Protein AF-A0A5N7ZEC0-F1 (afdb_monomer)

Mean predicted aligned error: 3.78 Å

Sequence (118 aa):
MENEKALTDWLYNRFVEASRKGKHEQTDIYLELLNKCVNTMTQRKFGTLRRFARGRLKTIYTALKSGTVKKLLLTGDEGTKEFEKTISDYEKSLREMNFPEETIKELVIEKRINYGND

Structure (mmCIF, N/CA/C/O backbone):
data_AF-A0A5N7ZEC0-F1
#
_entry.id   AF-A0A5N7ZEC0-F1
#
loop_
_atom_site.group_PDB
_atom_site.id
_atom_site.type_symbol
_atom_site.label_atom_id
_atom_site.label_alt_id
_atom_site.label_comp_id
_atom_site.label_asym_id
_atom_site.label_entity_id
_atom_site.label_seq_id
_atom_site.pdbx_PDB_ins_code
_atom_site.Cartn_x
_atom_site.Cartn_y
_atom_site.Cartn_z
_atom_site.occupancy
_atom_site.B_iso_or_equiv
_atom_site.auth_seq_id
_atom_site.auth_comp_id
_atom_site.auth_asym_id
_atom_site.auth_atom_id
_atom_site.pdbx_PDB_model_num
ATOM 1 N N . MET A 1 1 ? 9.479 14.938 -12.493 1.00 61.94 1 MET A N 1
ATOM 2 C CA . MET A 1 1 ? 9.856 14.187 -11.278 1.00 61.94 1 MET A CA 1
ATOM 3 C C . MET A 1 1 ? 8.624 13.761 -10.485 1.00 61.94 1 MET A C 1
ATOM 5 O O . MET A 1 1 ? 8.456 12.568 -10.270 1.00 61.94 1 MET A O 1
ATOM 9 N N . GLU A 1 2 ? 7.734 14.691 -10.124 1.00 74.12 2 GLU A N 1
ATOM 10 C CA . GLU A 1 2 ? 6.458 14.389 -9.448 1.00 74.12 2 GLU A CA 1
ATOM 11 C C . GLU A 1 2 ? 5.553 13.466 -10.284 1.00 74.12 2 GLU A C 1
ATOM 13 O O . GLU A 1 2 ? 5.131 12.418 -9.803 1.00 74.12 2 GLU A O 1
ATOM 18 N N . ASN A 1 3 ? 5.418 13.750 -11.584 1.00 86.38 3 ASN A N 1
ATOM 19 C CA . ASN A 1 3 ? 4.630 12.922 -12.508 1.00 86.38 3 ASN A CA 1
ATOM 20 C C . ASN A 1 3 ? 5.148 11.478 -12.649 1.00 86.38 3 ASN A C 1
ATOM 22 O O . ASN A 1 3 ? 4.361 10.555 -12.825 1.00 86.38 3 ASN A O 1
ATOM 26 N N . GLU A 1 4 ? 6.466 11.256 -12.564 1.00 91.94 4 GLU A N 1
ATOM 27 C CA . GLU A 1 4 ? 7.046 9.908 -12.681 1.00 91.94 4 GLU A CA 1
ATOM 28 C C . GLU A 1 4 ? 6.760 9.072 -11.432 1.00 91.94 4 GLU A C 1
ATOM 30 O O . GLU A 1 4 ? 6.426 7.894 -11.546 1.00 91.94 4 GLU A O 1
ATOM 35 N N . LYS A 1 5 ? 6.856 9.689 -10.245 1.00 93.75 5 LYS A N 1
ATOM 36 C CA . LYS A 1 5 ? 6.473 9.048 -8.985 1.00 93.75 5 LYS A CA 1
ATOM 37 C C . LYS A 1 5 ? 4.976 8.742 -8.979 1.00 93.75 5 LYS A C 1
ATOM 39 O O . LYS A 1 5 ? 4.603 7.606 -8.706 1.00 93.75 5 LYS A O 1
ATOM 44 N N . ALA A 1 6 ? 4.144 9.722 -9.334 1.00 94.56 6 ALA A N 1
ATOM 45 C CA . ALA A 1 6 ? 2.693 9.570 -9.397 1.00 94.56 6 ALA A CA 1
ATOM 46 C C . ALA A 1 6 ? 2.272 8.441 -10.349 1.00 94.56 6 ALA A C 1
ATOM 48 O O . ALA A 1 6 ? 1.439 7.618 -9.984 1.00 94.56 6 ALA A O 1
ATOM 49 N N . LEU A 1 7 ? 2.907 8.328 -11.523 1.00 95.69 7 LEU A N 1
ATOM 50 C CA . LEU A 1 7 ? 2.664 7.218 -12.448 1.00 95.69 7 LEU A CA 1
ATOM 51 C C . LEU A 1 7 ? 2.992 5.858 -11.816 1.00 95.69 7 LEU A C 1
ATOM 53 O O . LEU A 1 7 ? 2.203 4.921 -11.918 1.00 95.69 7 LEU A O 1
ATOM 57 N N . THR A 1 8 ? 4.149 5.727 -11.160 1.00 97.00 8 THR A N 1
ATOM 58 C CA . THR A 1 8 ? 4.535 4.452 -10.531 1.00 97.00 8 THR A CA 1
ATOM 59 C C . THR A 1 8 ? 3.678 4.106 -9.322 1.00 97.00 8 THR A C 1
ATOM 61 O O . THR A 1 8 ? 3.398 2.929 -9.106 1.00 97.00 8 THR A O 1
ATOM 64 N N . ASP A 1 9 ? 3.243 5.113 -8.562 1.00 97.50 9 ASP A N 1
ATOM 65 C CA . ASP A 1 9 ? 2.320 4.953 -7.438 1.00 97.50 9 ASP A CA 1
ATOM 66 C C . ASP A 1 9 ? 0.955 4.497 -7.954 1.00 97.50 9 ASP A C 1
ATOM 68 O O . ASP A 1 9 ? 0.407 3.529 -7.437 1.00 97.50 9 ASP A O 1
ATOM 72 N N . TRP A 1 10 ? 0.463 5.094 -9.044 1.00 97.62 10 TRP A N 1
ATOM 73 C CA . TRP A 1 10 ? -0.777 4.678 -9.693 1.00 97.62 10 TRP A CA 1
ATOM 74 C C . TRP A 1 10 ? -0.706 3.231 -10.198 1.00 97.62 10 TRP A C 1
ATOM 76 O O . TRP A 1 10 ? -1.571 2.430 -9.857 1.00 97.62 10 TRP A O 1
ATOM 86 N N . LEU A 1 11 ? 0.342 2.850 -10.942 1.00 98.00 11 LEU A N 1
ATOM 87 C CA . LEU A 1 11 ? 0.511 1.468 -11.423 1.00 98.00 11 LEU A CA 1
ATOM 88 C C . LEU A 1 11 ? 0.546 0.459 -10.266 1.00 98.00 11 LEU A C 1
ATOM 90 O O . LEU A 1 11 ? -0.101 -0.586 -10.323 1.00 98.00 11 LEU A O 1
ATOM 94 N N . TYR A 1 12 ? 1.276 0.788 -9.201 1.00 98.50 12 TYR A N 1
ATOM 95 C CA . TYR A 1 12 ? 1.343 -0.030 -7.997 1.00 98.50 12 TYR A CA 1
ATOM 96 C C . TYR A 1 12 ? -0.022 -0.137 -7.299 1.00 98.50 12 TYR A C 1
ATOM 98 O O . TYR A 1 12 ? -0.451 -1.236 -6.957 1.00 98.50 12 TYR A O 1
ATOM 106 N N . ASN A 1 13 ? -0.743 0.970 -7.129 1.00 98.31 13 ASN A N 1
ATOM 107 C CA . ASN A 1 13 ? -2.046 0.970 -6.469 1.00 98.31 13 ASN A CA 1
ATOM 108 C C . ASN A 1 13 ? -3.072 0.142 -7.250 1.00 98.31 13 ASN A C 1
ATOM 110 O O . ASN A 1 13 ? -3.823 -0.631 -6.657 1.00 98.31 13 ASN A O 1
ATOM 114 N N . ARG A 1 14 ? -3.063 0.221 -8.587 1.00 98.31 14 ARG A N 1
ATOM 115 C CA . ARG A 1 14 ? -3.944 -0.603 -9.424 1.00 98.31 14 ARG A CA 1
ATOM 116 C C . ARG A 1 14 ? -3.604 -2.091 -9.336 1.00 98.31 14 ARG A C 1
ATOM 118 O O . ARG A 1 14 ? -4.522 -2.906 -9.260 1.00 98.31 14 ARG A O 1
ATOM 125 N N . PHE A 1 15 ? -2.320 -2.448 -9.243 1.00 98.31 15 PHE A N 1
ATOM 126 C CA . PHE A 1 15 ? -1.897 -3.816 -8.921 1.00 98.31 15 PHE A CA 1
ATOM 127 C C . PHE A 1 15 ? -2.457 -4.284 -7.566 1.00 98.31 15 PHE A C 1
ATOM 129 O O . PHE A 1 15 ? -3.003 -5.386 -7.471 1.00 98.31 15 PHE A O 1
ATOM 136 N N . VAL A 1 16 ? -2.350 -3.456 -6.520 1.00 97.88 16 VAL A N 1
ATOM 137 C CA . VAL A 1 16 ? -2.845 -3.783 -5.171 1.00 97.88 16 VAL A CA 1
ATOM 138 C C . VAL A 1 16 ? -4.359 -3.987 -5.184 1.00 97.88 16 VAL A C 1
ATOM 140 O O . VAL A 1 16 ? -4.849 -5.009 -4.701 1.00 97.88 16 VAL A O 1
ATOM 143 N N . GLU A 1 17 ? -5.111 -3.066 -5.785 1.00 97.50 17 GLU A N 1
ATOM 144 C CA . GLU A 1 17 ? -6.565 -3.181 -5.892 1.00 97.50 17 GLU A CA 1
ATOM 145 C C . GLU A 1 17 ? -7.005 -4.420 -6.681 1.00 97.50 17 GLU A C 1
ATOM 147 O O . GLU A 1 17 ? -7.918 -5.128 -6.247 1.00 97.50 17 GLU A O 1
ATOM 152 N N . ALA A 1 18 ? -6.377 -4.690 -7.831 1.00 97.50 18 ALA A N 1
ATOM 153 C CA . ALA A 1 18 ? -6.669 -5.870 -8.642 1.00 97.50 18 ALA A CA 1
ATOM 154 C C . ALA A 1 18 ? -6.415 -7.158 -7.847 1.00 97.50 18 ALA A C 1
ATOM 156 O O . ALA A 1 18 ? -7.266 -8.049 -7.817 1.00 97.50 18 ALA A O 1
ATOM 157 N N . SER A 1 19 ? -5.301 -7.205 -7.112 1.00 96.44 19 SER A N 1
ATOM 158 C CA . SER A 1 19 ? -4.924 -8.347 -6.277 1.00 96.44 19 SER A CA 1
ATOM 159 C C . SER A 1 19 ? -5.899 -8.577 -5.120 1.00 96.44 19 SER A C 1
ATOM 161 O O . SER A 1 19 ? -6.306 -9.713 -4.869 1.00 96.44 19 SER A O 1
ATOM 163 N N . ARG A 1 20 ? -6.335 -7.508 -4.437 1.00 95.31 20 ARG A N 1
ATOM 164 C CA . ARG A 1 20 ? -7.365 -7.583 -3.385 1.00 95.31 20 ARG A CA 1
ATOM 165 C C . ARG A 1 20 ? -8.705 -8.093 -3.936 1.00 95.31 20 ARG A C 1
ATOM 167 O O . ARG A 1 20 ? -9.385 -8.855 -3.256 1.00 95.31 20 ARG A O 1
ATOM 174 N N . LYS A 1 21 ? -9.050 -7.730 -5.178 1.00 96.00 21 LYS A N 1
ATOM 175 C CA . LYS A 1 21 ? -10.287 -8.133 -5.880 1.00 96.00 21 LYS A CA 1
ATOM 176 C C . LYS A 1 21 ? -10.195 -9.489 -6.601 1.00 96.00 21 LYS A C 1
ATOM 178 O O . LYS A 1 21 ? -11.171 -9.887 -7.226 1.00 96.00 21 LYS A O 1
ATOM 183 N N . GLY A 1 22 ? -9.051 -10.179 -6.560 1.00 93.88 22 GLY A N 1
ATOM 184 C CA . GLY A 1 22 ? -8.855 -11.458 -7.261 1.00 93.88 22 GLY A CA 1
ATOM 185 C C . GLY A 1 22 ? -8.837 -11.350 -8.793 1.00 93.88 22 GLY A C 1
ATOM 186 O O . GLY A 1 22 ? -9.129 -12.322 -9.481 1.00 93.88 22 GLY A O 1
ATOM 187 N N . LYS A 1 23 ? -8.518 -10.175 -9.350 1.00 94.56 23 LYS A N 1
ATOM 188 C CA . LYS A 1 23 ? -8.493 -9.932 -10.801 1.00 94.56 23 LYS A CA 1
ATOM 189 C C . LYS A 1 23 ? -7.112 -10.230 -11.388 1.00 94.56 23 LYS A C 1
ATOM 191 O O . LYS A 1 23 ? -6.364 -9.307 -11.703 1.00 94.56 23 LYS A O 1
ATOM 196 N N . HIS A 1 24 ? -6.791 -11.515 -11.529 1.00 92.56 24 HIS A N 1
ATOM 197 C CA . HIS A 1 24 ? -5.459 -11.999 -11.918 1.00 92.56 24 HIS A CA 1
ATOM 198 C C . HIS A 1 24 ? -4.910 -11.366 -13.208 1.00 92.56 24 HIS A C 1
ATOM 200 O O . HIS A 1 24 ? -3.804 -10.837 -13.192 1.00 92.56 24 HIS A O 1
ATOM 206 N N . GLU A 1 25 ? -5.706 -11.299 -14.279 1.00 94.94 25 GLU A N 1
ATOM 207 C CA . GLU A 1 25 ? -5.276 -10.685 -15.548 1.00 94.94 25 GLU A CA 1
ATOM 208 C C . GLU A 1 25 ? -4.862 -9.213 -15.383 1.00 94.94 25 GLU A C 1
ATOM 210 O O . GLU A 1 25 ? -3.870 -8.760 -15.946 1.00 94.94 25 GLU A O 1
ATOM 215 N N . GLN A 1 26 ? -5.598 -8.450 -14.567 1.00 95.50 26 GLN A N 1
ATOM 216 C CA . GLN A 1 26 ? -5.280 -7.043 -14.311 1.00 95.50 26 GLN A CA 1
ATOM 217 C C . GLN A 1 26 ? -4.010 -6.907 -13.471 1.00 95.50 26 GLN A C 1
ATOM 219 O O . GLN A 1 26 ? -3.184 -6.034 -13.737 1.00 95.50 26 GLN A O 1
ATOM 224 N N . THR A 1 27 ? -3.837 -7.781 -12.478 1.00 94.94 27 THR A N 1
ATOM 225 C CA . THR A 1 27 ? -2.615 -7.862 -11.674 1.00 94.94 27 THR A CA 1
ATOM 226 C C . THR A 1 27 ? -1.386 -8.059 -12.567 1.00 94.94 27 THR A C 1
ATOM 228 O O . THR A 1 27 ? -0.417 -7.309 -12.427 1.00 94.94 27 THR A O 1
ATOM 231 N N . ASP A 1 28 ? -1.449 -8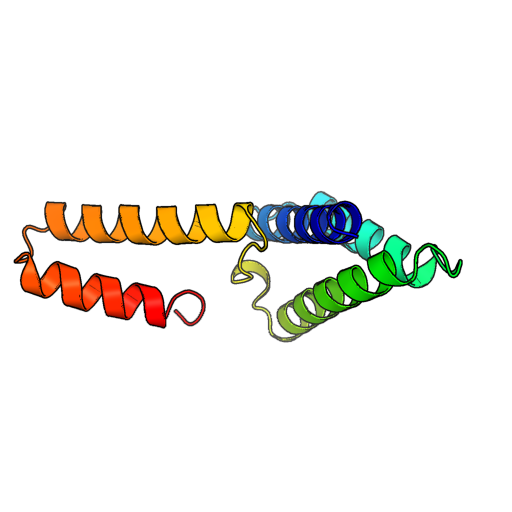.990 -13.521 1.00 95.88 28 ASP A N 1
ATOM 232 C CA . ASP A 1 28 ? -0.343 -9.276 -14.439 1.00 95.88 28 ASP A CA 1
ATOM 233 C C . ASP A 1 28 ? -0.025 -8.082 -15.345 1.00 95.88 28 ASP A C 1
ATOM 235 O O . ASP A 1 28 ? 1.141 -7.709 -15.476 1.00 95.88 28 ASP A O 1
ATOM 239 N N . ILE A 1 29 ? -1.046 -7.401 -15.880 1.00 98.06 29 ILE A N 1
ATOM 240 C CA . ILE A 1 29 ? -0.870 -6.195 -16.706 1.00 98.06 29 ILE A CA 1
ATOM 241 C C . ILE A 1 29 ? -0.115 -5.103 -15.938 1.00 98.06 29 ILE A C 1
ATOM 243 O O . ILE A 1 29 ? 0.868 -4.547 -16.436 1.00 98.06 29 ILE A O 1
ATOM 247 N N . TYR A 1 30 ? -0.544 -4.771 -14.717 1.00 98.12 30 TYR A N 1
ATOM 248 C CA . TYR A 1 30 ? 0.099 -3.702 -13.945 1.00 98.12 30 TYR A CA 1
ATOM 249 C C . TYR A 1 30 ? 1.519 -4.076 -13.508 1.00 98.12 30 TYR A C 1
ATOM 251 O O . TYR A 1 30 ? 2.416 -3.223 -13.518 1.00 98.12 30 TYR A O 1
ATOM 259 N N . LEU A 1 31 ? 1.750 -5.350 -13.178 1.00 97.75 31 LEU A N 1
ATOM 260 C CA . LEU A 1 31 ? 3.081 -5.866 -12.878 1.00 97.75 31 LEU A CA 1
ATOM 261 C C . LEU A 1 31 ? 4.000 -5.800 -14.108 1.00 97.75 31 LEU A C 1
ATOM 263 O O . LEU A 1 31 ? 5.156 -5.381 -13.997 1.00 97.75 31 LEU A O 1
ATOM 267 N N . GLU A 1 32 ? 3.503 -6.168 -15.287 1.00 97.75 32 GLU A N 1
ATOM 268 C CA . GLU A 1 32 ? 4.249 -6.094 -16.542 1.00 97.75 32 GLU A CA 1
ATOM 269 C C . GLU A 1 32 ? 4.620 -4.645 -16.883 1.00 97.75 32 GLU A C 1
ATOM 271 O O . GLU A 1 32 ? 5.771 -4.362 -17.225 1.00 97.75 32 GLU A O 1
ATOM 276 N N . LEU A 1 33 ? 3.685 -3.702 -16.734 1.00 97.81 33 LEU A N 1
ATOM 277 C CA . LEU A 1 33 ? 3.936 -2.280 -16.975 1.00 97.81 33 LEU A CA 1
ATOM 278 C C . LEU A 1 33 ? 5.036 -1.728 -16.056 1.00 97.81 33 LEU A C 1
ATOM 280 O O . LEU A 1 33 ? 5.949 -1.050 -16.534 1.00 97.81 33 LEU A O 1
ATOM 284 N N . LEU A 1 34 ? 5.017 -2.071 -14.762 1.00 97.50 34 LEU A N 1
ATOM 285 C CA . LEU A 1 34 ? 6.093 -1.708 -13.834 1.00 97.50 34 LEU A CA 1
ATOM 286 C C . LEU A 1 34 ? 7.440 -2.319 -14.248 1.00 97.50 34 LEU A C 1
ATOM 288 O O . LEU A 1 34 ? 8.465 -1.633 -14.216 1.00 97.50 34 LEU A O 1
ATOM 292 N N . ASN A 1 35 ? 7.455 -3.580 -14.687 1.00 97.50 35 ASN A N 1
ATOM 293 C CA . ASN A 1 35 ? 8.665 -4.222 -15.203 1.00 97.50 35 ASN A CA 1
ATOM 294 C C . ASN A 1 35 ? 9.185 -3.534 -16.478 1.00 97.50 35 ASN A C 1
ATOM 296 O O . ASN A 1 35 ? 10.390 -3.299 -16.588 1.00 97.50 35 ASN A O 1
ATOM 300 N N . LYS A 1 36 ? 8.310 -3.129 -17.409 1.00 96.88 36 LYS A N 1
ATOM 301 C CA . LYS A 1 36 ? 8.687 -2.357 -18.610 1.00 96.88 36 LYS A CA 1
ATOM 302 C C . LYS A 1 36 ? 9.293 -1.003 -18.252 1.00 96.88 36 LYS A C 1
ATOM 304 O O . LYS A 1 36 ? 10.307 -0.619 -18.842 1.00 96.88 36 LYS A O 1
ATOM 309 N N . CYS A 1 37 ? 8.750 -0.309 -17.249 1.00 95.81 37 CYS A N 1
ATOM 310 C CA . CYS A 1 37 ? 9.359 0.921 -16.741 1.00 95.81 37 CYS A CA 1
ATOM 311 C C . CYS A 1 37 ? 10.808 0.685 -16.301 1.00 95.81 37 CYS A C 1
ATOM 313 O O . CYS A 1 37 ? 11.660 1.515 -16.594 1.00 95.81 37 CYS A O 1
ATOM 315 N N . VAL A 1 38 ? 11.113 -0.438 -15.643 1.00 96.31 38 VAL A N 1
ATOM 316 C CA . VAL A 1 38 ? 12.468 -0.743 -15.154 1.00 96.31 38 VAL A CA 1
ATOM 317 C C . VAL A 1 38 ? 13.413 -1.227 -16.254 1.00 96.31 38 VAL A C 1
ATOM 319 O O . VAL A 1 38 ? 14.561 -0.771 -16.312 1.00 96.31 38 VAL A O 1
ATOM 322 N N . ASN A 1 39 ? 12.944 -2.144 -17.097 1.00 94.06 39 ASN A N 1
ATOM 323 C CA . ASN A 1 39 ? 13.790 -2.935 -17.992 1.00 94.06 39 ASN A CA 1
ATOM 324 C C . ASN A 1 39 ? 13.875 -2.352 -19.404 1.00 94.06 39 ASN A C 1
ATOM 326 O O . ASN A 1 39 ? 14.914 -2.461 -20.049 1.00 94.06 39 ASN A O 1
ATOM 330 N N . THR A 1 40 ? 12.815 -1.700 -19.881 1.00 93.50 40 THR A N 1
ATOM 331 C CA . THR A 1 40 ? 12.730 -1.213 -21.266 1.00 93.50 40 THR A CA 1
ATOM 332 C C . THR A 1 40 ? 13.097 0.267 -21.375 1.00 93.50 40 THR A C 1
ATOM 334 O O . THR A 1 40 ? 13.719 0.685 -22.349 1.00 93.50 40 THR A O 1
ATOM 337 N N . MET A 1 41 ? 12.785 1.084 -20.362 1.00 92.06 41 MET A N 1
ATOM 338 C CA . MET A 1 41 ? 13.069 2.528 -20.377 1.00 92.06 41 MET A CA 1
ATOM 339 C C . MET A 1 41 ? 14.510 2.847 -19.936 1.00 92.06 41 MET A C 1
ATOM 341 O O . MET A 1 41 ? 14.753 3.514 -18.932 1.00 92.06 41 MET A O 1
ATOM 345 N N . THR A 1 42 ? 15.499 2.353 -20.684 1.00 91.44 42 THR A N 1
ATOM 346 C CA . THR A 1 42 ? 16.924 2.394 -20.297 1.00 91.44 42 THR A CA 1
ATOM 347 C C . THR A 1 42 ? 17.597 3.760 -20.462 1.00 91.44 42 THR A C 1
ATOM 349 O O . TH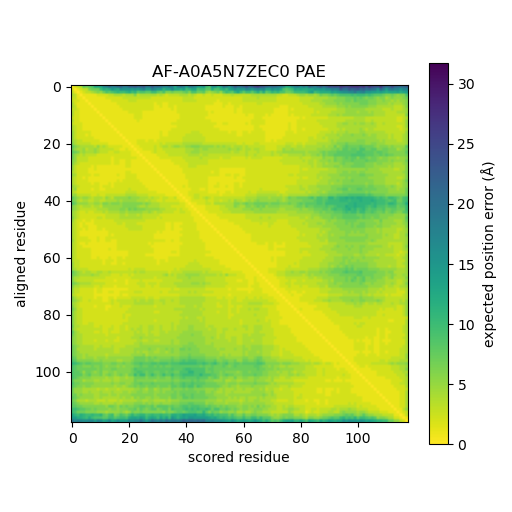R A 1 42 ? 18.638 4.003 -19.843 1.00 91.44 42 THR A O 1
ATOM 352 N N . GLN A 1 43 ? 17.003 4.670 -21.244 1.00 93.81 43 GLN A N 1
ATOM 353 C CA . GLN A 1 43 ? 17.549 6.007 -21.500 1.00 93.81 43 GLN A CA 1
ATOM 354 C C . GLN A 1 43 ? 17.737 6.805 -20.198 1.00 93.81 43 GLN A C 1
ATOM 356 O O . GLN A 1 43 ? 16.908 6.748 -19.287 1.00 93.81 43 GLN A O 1
ATOM 361 N N . ARG A 1 44 ? 18.806 7.617 -20.125 1.00 92.00 44 ARG A N 1
ATOM 362 C CA . ARG A 1 44 ? 19.162 8.411 -18.929 1.00 92.00 44 ARG A CA 1
ATOM 363 C C . ARG A 1 44 ? 18.006 9.282 -18.423 1.00 92.00 44 ARG A C 1
ATOM 365 O O . ARG A 1 44 ? 17.817 9.379 -17.213 1.00 92.00 44 ARG A O 1
ATOM 372 N N . LYS A 1 45 ? 17.206 9.845 -19.335 1.00 92.62 45 LYS A N 1
ATOM 373 C CA . LYS A 1 45 ? 16.049 10.696 -19.010 1.00 92.62 45 LYS A CA 1
ATOM 374 C C . LYS A 1 45 ? 14.969 9.996 -18.170 1.00 92.62 45 LYS A C 1
ATOM 376 O O . LYS A 1 45 ? 14.263 10.674 -17.444 1.00 92.62 45 LYS A O 1
ATOM 381 N N . PHE A 1 46 ? 14.887 8.662 -18.211 1.00 94.31 46 PHE A N 1
ATOM 382 C CA . PHE A 1 46 ? 13.942 7.857 -17.423 1.00 94.31 46 PHE A CA 1
ATOM 383 C C . PHE A 1 46 ? 14.553 7.298 -16.129 1.00 94.31 46 PHE A C 1
ATOM 385 O O . PHE A 1 46 ? 14.006 6.385 -15.510 1.00 94.31 46 PHE A O 1
ATOM 392 N N . GLY A 1 47 ? 15.724 7.792 -15.710 1.00 94.56 47 GLY A N 1
ATOM 393 C CA . GLY A 1 47 ? 16.399 7.319 -14.498 1.00 94.56 47 GLY A CA 1
ATOM 394 C C . GLY A 1 47 ? 15.516 7.398 -13.248 1.00 94.56 47 GLY A C 1
ATOM 395 O O . GLY A 1 47 ? 15.489 6.456 -12.455 1.00 94.56 47 GLY A O 1
ATOM 396 N N . THR A 1 48 ? 14.750 8.481 -13.106 1.00 94.94 48 THR A N 1
ATOM 397 C CA . THR A 1 48 ? 13.866 8.699 -11.957 1.00 94.94 48 THR A CA 1
ATOM 398 C C . THR A 1 48 ? 12.665 7.758 -11.965 1.00 94.94 48 THR A C 1
ATOM 400 O O . THR A 1 48 ? 12.434 7.074 -10.966 1.00 94.94 48 THR A O 1
ATOM 403 N N . LEU A 1 49 ? 11.960 7.640 -13.096 1.00 95.88 49 LEU A N 1
ATOM 404 C CA . LEU A 1 49 ? 10.892 6.655 -13.279 1.00 95.88 49 LEU A CA 1
ATOM 405 C C . LEU A 1 49 ? 11.355 5.230 -12.935 1.00 95.88 49 LEU A C 1
ATOM 407 O O . LEU A 1 49 ? 10.706 4.540 -12.149 1.00 95.88 49 LEU A O 1
ATOM 411 N N . ARG A 1 50 ? 12.519 4.806 -13.451 1.00 96.62 50 ARG A N 1
ATOM 412 C CA . ARG A 1 50 ? 13.108 3.490 -13.145 1.00 96.62 50 ARG A CA 1
ATOM 413 C C . ARG A 1 50 ? 13.347 3.290 -11.657 1.00 96.62 50 ARG A C 1
ATOM 415 O O . ARG A 1 50 ? 13.085 2.207 -11.138 1.00 96.62 50 ARG A O 1
ATOM 422 N N . ARG A 1 51 ? 13.866 4.310 -10.968 1.00 96.25 51 ARG A N 1
ATOM 423 C CA . ARG A 1 51 ? 14.132 4.245 -9.526 1.00 96.25 51 ARG A CA 1
ATOM 424 C C . ARG A 1 51 ? 12.842 4.007 -8.743 1.00 96.25 51 ARG A C 1
ATOM 426 O O . ARG A 1 51 ? 12.815 3.116 -7.899 1.00 96.25 51 ARG A O 1
ATOM 433 N N . PHE A 1 52 ? 11.784 4.762 -9.037 1.00 97.00 52 PHE A N 1
ATOM 434 C CA . PHE A 1 52 ? 10.504 4.597 -8.349 1.00 97.00 52 PHE A CA 1
ATOM 435 C C . PHE A 1 5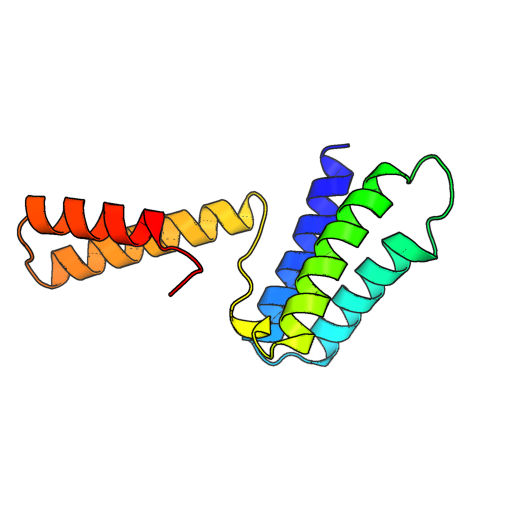2 ? 9.836 3.256 -8.685 1.00 97.00 52 PHE A C 1
ATOM 437 O O . PHE A 1 52 ? 9.445 2.533 -7.769 1.00 97.00 52 PHE A O 1
ATOM 444 N N . ALA A 1 53 ? 9.816 2.854 -9.961 1.00 97.44 53 ALA A N 1
ATOM 445 C CA . ALA A 1 53 ? 9.267 1.564 -10.383 1.00 97.44 53 ALA A CA 1
ATOM 446 C C . ALA A 1 53 ? 9.993 0.376 -9.724 1.00 97.44 53 ALA A C 1
ATOM 448 O O . ALA A 1 53 ? 9.341 -0.550 -9.247 1.00 97.44 53 ALA A O 1
ATOM 449 N N . ARG A 1 54 ? 11.330 0.422 -9.600 1.00 97.62 54 ARG A N 1
ATOM 450 C CA . ARG A 1 54 ? 12.107 -0.593 -8.858 1.00 97.62 54 ARG A CA 1
ATOM 451 C C . ARG A 1 54 ? 11.699 -0.682 -7.394 1.00 97.62 54 ARG A C 1
ATOM 453 O O . ARG A 1 54 ? 11.589 -1.786 -6.869 1.00 97.62 54 ARG A O 1
ATOM 460 N N . GLY A 1 55 ? 11.473 0.460 -6.744 1.00 97.44 55 GLY A N 1
ATOM 461 C CA . GLY A 1 55 ? 10.978 0.500 -5.369 1.00 97.44 55 GLY A CA 1
ATOM 462 C C . GLY A 1 55 ? 9.635 -0.218 -5.233 1.00 97.44 55 GLY A C 1
ATOM 463 O O . GLY A 1 55 ? 9.496 -1.102 -4.391 1.00 97.44 55 GLY A O 1
ATOM 464 N N . ARG A 1 56 ? 8.682 0.088 -6.123 1.00 97.75 56 ARG A N 1
ATOM 465 C CA . ARG A 1 56 ? 7.355 -0.550 -6.141 1.00 97.75 56 ARG A CA 1
ATOM 466 C C . ARG A 1 56 ? 7.425 -2.051 -6.428 1.00 97.75 56 ARG A C 1
ATOM 468 O O . ARG A 1 56 ? 6.817 -2.830 -5.698 1.00 97.75 56 ARG A O 1
ATOM 475 N N . LEU A 1 57 ? 8.227 -2.472 -7.407 1.00 98.06 57 LEU A N 1
ATOM 476 C CA . LEU A 1 57 ? 8.450 -3.892 -7.700 1.00 98.06 57 LEU A CA 1
ATOM 477 C C . LEU A 1 57 ? 9.067 -4.641 -6.517 1.00 98.06 57 LEU A C 1
ATOM 479 O O . LEU A 1 57 ? 8.638 -5.748 -6.214 1.00 98.06 57 LEU A O 1
ATOM 483 N N . LYS A 1 58 ? 10.040 -4.048 -5.814 1.00 98.12 58 LYS A N 1
ATOM 484 C CA . LYS A 1 58 ? 10.641 -4.671 -4.627 1.00 98.12 58 LYS A CA 1
ATOM 485 C C . LYS A 1 58 ? 9.588 -4.950 -3.550 1.00 98.12 58 LYS A C 1
ATOM 487 O O . LYS A 1 58 ? 9.584 -6.043 -2.983 1.00 98.12 58 LYS A O 1
ATOM 492 N N . THR A 1 59 ? 8.691 -3.997 -3.295 1.00 97.69 59 THR A N 1
ATOM 493 C CA . THR A 1 59 ? 7.577 -4.173 -2.353 1.00 97.69 59 THR A CA 1
ATOM 494 C C . THR A 1 59 ? 6.638 -5.290 -2.809 1.00 97.69 59 THR A C 1
ATOM 496 O O . THR A 1 59 ? 6.339 -6.188 -2.024 1.00 97.69 59 THR A O 1
ATOM 499 N N . ILE A 1 60 ? 6.240 -5.289 -4.087 1.00 97.94 60 ILE A N 1
ATOM 500 C CA . ILE A 1 60 ? 5.369 -6.322 -4.665 1.00 97.94 60 ILE A CA 1
ATOM 501 C C . ILE A 1 60 ? 6.000 -7.714 -4.545 1.00 97.94 60 ILE A C 1
ATOM 503 O O . ILE A 1 60 ? 5.364 -8.630 -4.030 1.00 97.94 60 ILE A O 1
ATOM 507 N N . TY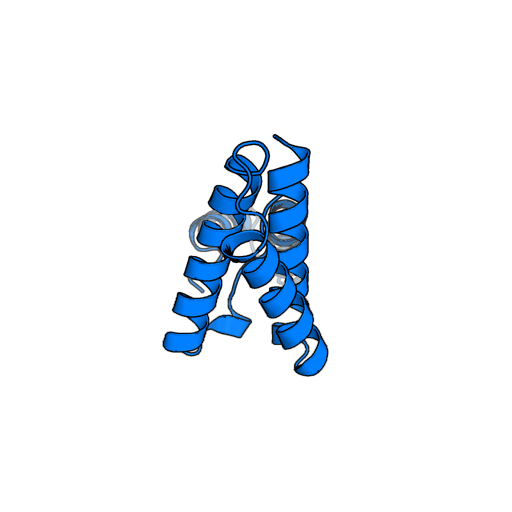R A 1 61 ? 7.252 -7.885 -4.971 1.00 98.06 61 TYR A N 1
ATOM 508 C CA . TYR A 1 61 ? 7.923 -9.187 -4.940 1.00 98.06 61 TYR A CA 1
ATOM 509 C C . TYR A 1 61 ? 8.160 -9.694 -3.520 1.00 98.06 61 TYR A C 1
ATOM 511 O O . TYR A 1 61 ? 8.040 -10.893 -3.279 1.00 98.06 61 TYR A O 1
ATOM 519 N N . THR A 1 62 ? 8.442 -8.795 -2.573 1.00 97.62 62 THR A N 1
ATOM 520 C CA . THR A 1 62 ? 8.497 -9.159 -1.151 1.00 97.62 62 THR A CA 1
ATOM 521 C C . THR A 1 62 ? 7.161 -9.743 -0.702 1.00 97.62 62 THR A C 1
ATOM 523 O O . THR A 1 62 ? 7.139 -10.849 -0.173 1.00 97.62 62 THR A O 1
ATOM 526 N N . ALA A 1 63 ? 6.055 -9.052 -0.991 1.00 96.06 63 ALA A N 1
ATOM 527 C CA . ALA A 1 63 ? 4.720 -9.486 -0.594 1.00 96.06 63 ALA A CA 1
ATOM 528 C C . ALA A 1 63 ? 4.250 -10.761 -1.311 1.00 96.06 63 ALA A C 1
ATOM 530 O O . ALA A 1 63 ? 3.569 -11.587 -0.707 1.00 96.06 63 ALA A O 1
ATOM 531 N N . LEU A 1 64 ? 4.623 -10.952 -2.581 1.00 95.62 64 LEU A N 1
ATOM 532 C CA . LEU A 1 64 ? 4.384 -12.199 -3.314 1.00 95.62 64 LEU A CA 1
ATOM 533 C C . LEU A 1 64 ? 5.101 -13.367 -2.638 1.00 95.62 64 LEU A C 1
ATOM 535 O O . LEU A 1 64 ? 4.480 -14.392 -2.369 1.00 95.62 64 LEU A O 1
ATOM 539 N N . LYS A 1 65 ? 6.384 -13.192 -2.300 1.00 96.56 65 LYS A N 1
ATOM 540 C CA . LYS A 1 65 ? 7.190 -14.226 -1.643 1.00 96.56 65 LYS A CA 1
ATOM 541 C C . LYS A 1 65 ? 6.660 -14.586 -0.251 1.00 96.56 65 LYS A C 1
ATOM 543 O O . LYS A 1 65 ? 6.737 -15.747 0.133 1.00 96.56 65 LYS A O 1
ATOM 548 N N . SER A 1 66 ? 6.135 -13.617 0.496 1.00 95.06 66 SER A N 1
ATOM 549 C CA . SER A 1 66 ? 5.552 -13.841 1.826 1.00 95.06 66 SER A CA 1
ATOM 550 C C . SER A 1 66 ? 4.062 -14.196 1.810 1.00 95.06 66 SER A C 1
ATOM 552 O O . SER A 1 66 ? 3.488 -14.399 2.874 1.00 95.06 66 SER A O 1
ATOM 554 N N . GLY A 1 67 ? 3.407 -14.242 0.645 1.00 93.06 67 GLY A N 1
ATOM 555 C CA . GLY A 1 67 ? 1.965 -14.497 0.548 1.00 93.06 67 GLY A CA 1
ATOM 556 C C . GLY A 1 67 ? 1.079 -13.372 1.107 1.00 93.06 67 GLY A C 1
ATOM 557 O O . GLY A 1 67 ? -0.099 -13.588 1.376 1.00 93.06 67 GLY A O 1
ATOM 558 N N . THR A 1 68 ? 1.610 -12.158 1.274 1.00 94.75 68 THR A N 1
ATOM 559 C CA . THR A 1 68 ? 0.920 -11.012 1.900 1.00 94.75 68 THR A CA 1
ATOM 560 C C . THR A 1 68 ? 0.447 -9.958 0.896 1.00 94.75 68 THR A C 1
ATOM 562 O O . THR A 1 68 ? 0.114 -8.842 1.280 1.00 94.75 68 THR A O 1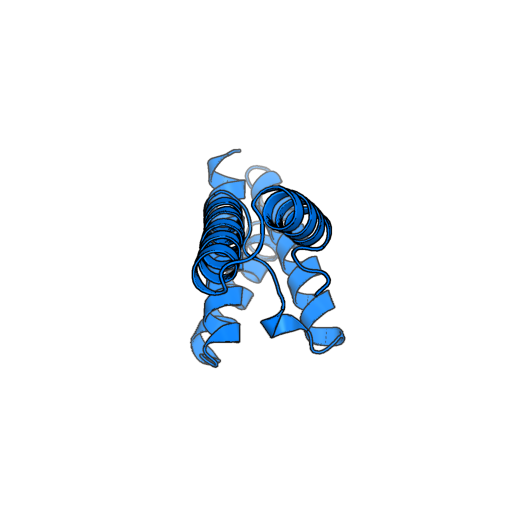
ATOM 565 N N . VAL A 1 69 ? 0.355 -10.290 -0.397 1.00 93.94 69 VAL A N 1
ATOM 566 C CA . VAL A 1 69 ? -0.034 -9.344 -1.467 1.00 93.94 69 VAL A CA 1
ATOM 567 C C . VAL A 1 69 ? -1.350 -8.623 -1.176 1.00 93.94 69 VAL A C 1
ATOM 569 O O . VAL A 1 69 ? -1.453 -7.417 -1.383 1.00 93.94 69 VAL A O 1
ATOM 572 N N . LYS A 1 70 ? -2.356 -9.332 -0.650 1.00 92.38 70 LYS A N 1
ATOM 573 C CA . LYS A 1 70 ? -3.659 -8.732 -0.313 1.00 92.38 70 LYS A CA 1
ATOM 574 C C . LYS A 1 70 ? -3.577 -7.705 0.828 1.00 92.38 70 LYS A C 1
ATOM 576 O O . LYS A 1 70 ? -4.466 -6.865 0.927 1.00 92.38 70 LYS A O 1
ATOM 581 N N . LYS A 1 71 ? -2.517 -7.751 1.645 1.00 92.56 71 LYS A N 1
ATOM 582 C CA . LYS A 1 71 ? -2.246 -6.810 2.744 1.00 92.56 71 LYS A CA 1
ATOM 583 C C . LYS A 1 71 ? -1.428 -5.587 2.319 1.00 92.56 71 LYS A C 1
ATOM 585 O O . LYS A 1 71 ? -1.195 -4.706 3.136 1.00 92.56 71 LYS A O 1
ATOM 590 N N . LEU A 1 72 ? -0.973 -5.514 1.066 1.00 95.44 72 LEU A N 1
ATOM 591 C CA . LEU A 1 72 ? -0.262 -4.333 0.581 1.00 95.44 72 LEU A CA 1
ATOM 592 C C . LEU A 1 72 ? -1.132 -3.086 0.743 1.00 95.44 72 LEU A C 1
ATOM 594 O O . LEU A 1 72 ? -2.308 -3.112 0.389 1.00 95.44 72 LEU A O 1
ATOM 598 N N . LEU A 1 73 ? -0.545 -2.004 1.247 1.00 95.81 73 LEU A N 1
ATOM 599 C CA . LEU A 1 73 ? -1.195 -0.700 1.368 1.00 95.81 73 LEU A CA 1
ATOM 600 C C . LEU A 1 73 ? -1.045 0.092 0.073 1.00 95.81 73 LEU A C 1
ATOM 602 O O . LEU A 1 73 ? -0.026 -0.038 -0.617 1.00 95.81 73 LEU A O 1
ATOM 606 N N . LEU A 1 74 ? -2.037 0.932 -0.223 1.00 96.94 74 LEU A N 1
ATOM 607 C CA . LEU A 1 74 ? -1.938 1.935 -1.280 1.00 96.94 74 LEU A CA 1
ATOM 608 C C . LEU A 1 74 ? -0.909 3.016 -0.912 1.00 96.94 74 LEU A C 1
ATOM 610 O O . LEU A 1 74 ? -0.532 3.193 0.246 1.00 96.94 74 LEU A O 1
ATOM 614 N N . THR A 1 75 ? -0.419 3.739 -1.916 1.00 95.75 75 THR A N 1
ATOM 615 C CA . THR A 1 75 ? 0.650 4.736 -1.768 1.00 95.75 75 THR A CA 1
ATOM 616 C C . THR A 1 75 ? 0.280 6.057 -2.435 1.00 95.75 75 THR A C 1
ATOM 618 O O . THR A 1 75 ? -0.653 6.117 -3.239 1.00 95.75 75 THR A O 1
ATOM 621 N N . GLY A 1 76 ? 1.011 7.124 -2.097 1.00 93.50 76 GLY A N 1
ATOM 622 C CA . GLY A 1 76 ? 0.694 8.472 -2.573 1.00 93.50 76 GLY A CA 1
ATOM 623 C C . GLY A 1 76 ? -0.669 8.938 -2.059 1.00 93.50 76 GLY A C 1
ATOM 624 O O . GLY A 1 76 ? -1.123 8.484 -1.010 1.00 93.50 76 GLY A O 1
ATOM 625 N N . ASP A 1 77 ? -1.332 9.807 -2.817 1.00 93.88 77 ASP A N 1
ATOM 626 C CA . ASP A 1 77 ? -2.596 10.426 -2.401 1.00 93.88 77 ASP A CA 1
ATOM 627 C C . ASP A 1 77 ? -3.714 9.408 -2.161 1.00 93.88 77 ASP A C 1
ATOM 629 O O . ASP A 1 77 ? -4.530 9.585 -1.261 1.00 93.88 77 ASP A O 1
ATOM 633 N N . GLU A 1 78 ? -3.759 8.327 -2.944 1.00 94.94 78 GLU A N 1
ATOM 634 C CA . GLU A 1 78 ? -4.742 7.256 -2.738 1.00 94.94 78 GLU A CA 1
ATOM 635 C C . GLU A 1 78 ? -4.482 6.503 -1.425 1.00 94.94 78 GLU A C 1
ATOM 637 O O . GLU A 1 78 ? -5.431 6.178 -0.719 1.00 94.94 78 GLU A O 1
ATOM 642 N N . GLY A 1 79 ? -3.211 6.292 -1.061 1.00 93.81 79 GLY A N 1
ATOM 643 C CA . GLY A 1 79 ? -2.825 5.713 0.229 1.00 93.81 79 GLY A CA 1
ATOM 644 C C . GLY A 1 79 ? -3.217 6.591 1.409 1.00 93.81 79 GLY A C 1
ATOM 645 O O . GLY A 1 79 ? -3.819 6.101 2.361 1.00 93.81 79 GLY A O 1
ATOM 646 N N . THR A 1 80 ? -2.957 7.896 1.319 1.00 94.75 80 THR A N 1
ATOM 647 C CA . THR A 1 80 ? -3.376 8.862 2.344 1.00 94.75 80 THR A CA 1
ATOM 648 C C . THR A 1 80 ? -4.897 8.888 2.493 1.00 94.75 80 THR A C 1
ATOM 650 O O . THR A 1 80 ? -5.409 8.883 3.608 1.00 94.75 80 THR A O 1
ATOM 653 N N . LYS A 1 81 ? -5.640 8.862 1.378 1.00 96.06 81 LYS A N 1
ATOM 654 C CA . LYS A 1 81 ? -7.110 8.818 1.400 1.00 96.06 81 LYS A CA 1
ATOM 655 C C . LYS A 1 81 ? -7.645 7.518 2.000 1.00 96.06 81 LYS A C 1
ATOM 657 O O . LYS A 1 81 ? -8.591 7.572 2.778 1.00 96.06 81 LYS A O 1
ATOM 662 N N . GLU A 1 82 ? -7.063 6.369 1.648 1.00 95.62 82 GLU A N 1
ATOM 663 C CA . GLU A 1 82 ? -7.433 5.067 2.224 1.00 95.62 82 GLU A CA 1
ATOM 664 C C . GLU A 1 82 ? -7.188 5.048 3.736 1.00 95.62 82 GLU A C 1
ATOM 666 O O . GLU A 1 82 ? -8.060 4.622 4.493 1.00 95.62 82 GLU A O 1
ATOM 671 N N . PHE A 1 83 ? -6.041 5.568 4.170 1.00 94.88 83 PHE A N 1
ATOM 672 C CA . PHE A 1 83 ? -5.693 5.685 5.579 1.00 94.88 83 PHE A CA 1
ATOM 673 C C . PHE A 1 83 ? -6.694 6.554 6.343 1.00 94.88 83 PHE A C 1
ATOM 675 O O . PHE A 1 83 ? -7.337 6.067 7.268 1.00 94.88 83 PHE A O 1
ATOM 682 N N . GLU A 1 84 ? -6.888 7.810 5.932 1.00 96.31 84 GLU A N 1
ATOM 683 C CA . GLU A 1 84 ? -7.784 8.733 6.640 1.00 96.31 84 GLU A CA 1
ATOM 684 C C . GLU A 1 84 ? -9.227 8.227 6.658 1.00 96.31 84 GLU A C 1
ATOM 686 O O . GLU A 1 84 ? -9.903 8.315 7.683 1.00 96.31 84 GLU A O 1
ATOM 691 N N . LYS A 1 85 ? -9.684 7.610 5.560 1.00 96.00 85 LYS A N 1
ATOM 692 C CA . LYS A 1 85 ? -10.994 6.962 5.530 1.00 96.00 85 LYS A CA 1
ATOM 693 C C . LYS A 1 85 ? -11.075 5.814 6.537 1.00 96.00 85 LYS A C 1
ATOM 695 O O . LYS A 1 85 ? -12.038 5.749 7.287 1.00 96.00 85 LYS A O 1
ATOM 700 N N . THR A 1 86 ? -10.071 4.939 6.583 1.00 94.69 86 THR A N 1
ATOM 701 C CA . THR A 1 86 ? -10.046 3.799 7.515 1.00 94.69 86 THR A CA 1
ATOM 702 C C . THR A 1 86 ? -10.104 4.264 8.967 1.00 94.69 86 THR A C 1
ATOM 704 O O . THR A 1 86 ? -10.835 3.688 9.770 1.00 94.69 86 THR A O 1
ATOM 707 N N . ILE A 1 87 ? -9.362 5.319 9.308 1.00 96.62 87 ILE A N 1
ATOM 708 C CA . ILE A 1 87 ? -9.381 5.887 10.656 1.00 96.62 87 ILE A CA 1
ATOM 709 C C . ILE A 1 87 ? -10.735 6.525 10.970 1.00 96.62 87 ILE A C 1
ATOM 711 O O . ILE A 1 87 ? -11.274 6.293 12.048 1.00 96.62 87 ILE A O 1
ATOM 715 N N . SER A 1 88 ? -11.303 7.283 10.031 1.00 97.06 88 SER A N 1
ATOM 716 C CA . SER A 1 88 ? -12.614 7.913 10.206 1.00 97.06 88 SE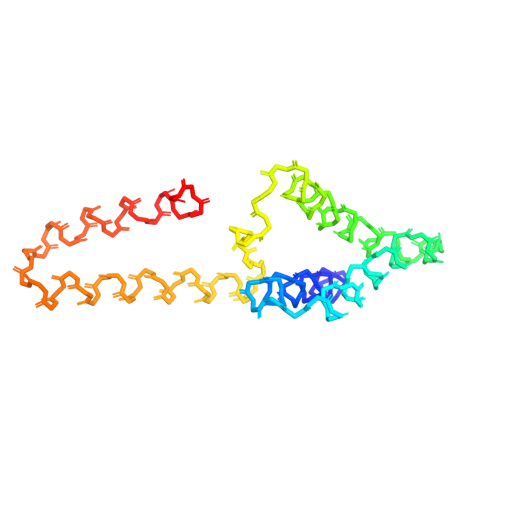R A CA 1
ATOM 717 C C . SER A 1 88 ? -13.738 6.882 10.361 1.00 97.06 88 SER A C 1
ATOM 719 O O . SER A 1 88 ? -14.574 7.019 11.254 1.00 97.06 88 SER A O 1
ATOM 721 N N . ASP A 1 89 ? -13.733 5.821 9.549 1.00 97.12 89 ASP A N 1
ATOM 722 C CA . ASP A 1 89 ? -14.697 4.721 9.641 1.00 97.12 89 ASP A CA 1
ATOM 723 C C . ASP A 1 89 ? -14.558 3.984 10.988 1.00 97.12 89 ASP A C 1
ATOM 725 O O . ASP A 1 89 ? -15.560 3.647 11.622 1.00 97.12 89 ASP A O 1
ATOM 729 N N . TYR A 1 90 ? -13.323 3.786 11.467 1.00 96.44 90 TYR A N 1
ATOM 730 C CA . TYR A 1 90 ? -13.060 3.185 12.774 1.00 96.44 90 TYR A CA 1
ATOM 731 C C . TYR A 1 90 ? -13.563 4.063 13.926 1.00 96.44 90 TYR A C 1
ATOM 733 O O . TYR A 1 90 ? -14.316 3.580 14.770 1.00 96.44 90 TYR A O 1
ATOM 741 N N . GLU A 1 91 ? -13.230 5.356 13.934 1.00 97.12 91 GLU A N 1
ATOM 742 C CA . GLU A 1 91 ? -13.721 6.306 14.939 1.00 97.12 91 GLU A CA 1
ATOM 743 C C . GLU A 1 91 ? -15.253 6.324 14.983 1.00 97.12 91 GLU A C 1
ATOM 745 O O . GLU A 1 91 ? -15.856 6.237 16.055 1.00 97.12 91 GLU A O 1
ATOM 750 N N . LYS A 1 92 ? -15.894 6.369 13.809 1.00 97.75 92 LYS A N 1
ATOM 751 C CA . LYS A 1 92 ? -17.350 6.315 13.693 1.00 97.75 92 LYS A CA 1
ATOM 752 C C . LYS A 1 92 ? -17.916 5.037 14.315 1.00 97.75 92 LYS A C 1
ATOM 754 O O . LYS A 1 92 ? -18.878 5.123 15.073 1.00 97.75 92 LYS A O 1
ATOM 759 N N . SER A 1 93 ? -17.301 3.882 14.057 1.00 97.69 93 SER A N 1
ATOM 760 C CA . SER A 1 93 ? -17.742 2.610 14.643 1.00 97.69 93 SER A CA 1
ATOM 761 C C . SER A 1 93 ? -17.650 2.599 16.174 1.00 97.69 93 SER A C 1
ATOM 763 O O . SER A 1 93 ? -18.551 2.092 16.837 1.00 97.69 93 SER A O 1
ATOM 765 N N . LEU A 1 94 ? -16.622 3.225 16.759 1.00 97.44 94 LEU A N 1
ATOM 766 C CA . LEU A 1 94 ? -16.488 3.333 18.215 1.00 97.44 94 LEU A CA 1
ATOM 767 C C . LEU A 1 94 ? -17.554 4.259 18.818 1.00 97.44 94 LEU A C 1
ATOM 769 O O . LEU A 1 94 ? -18.114 3.953 19.872 1.00 97.44 94 LEU A O 1
ATOM 773 N N . ARG A 1 95 ? -17.876 5.364 18.130 1.00 96.31 95 ARG A N 1
ATOM 774 C CA . ARG A 1 95 ? -18.984 6.254 18.516 1.00 96.31 95 ARG A CA 1
ATOM 775 C C . ARG A 1 95 ? -20.326 5.516 18.468 1.00 96.31 95 ARG A C 1
ATOM 777 O O . ARG A 1 95 ? -21.111 5.637 19.400 1.00 96.31 95 ARG A O 1
ATOM 784 N N . GLU A 1 96 ? -20.575 4.714 17.431 1.00 97.50 96 GLU A N 1
ATOM 785 C CA . GLU A 1 96 ? -21.792 3.890 17.303 1.00 97.50 96 GLU A CA 1
ATOM 786 C C . GLU A 1 96 ? -21.902 2.815 18.398 1.00 97.50 96 GLU A C 1
ATOM 788 O O . GLU A 1 96 ? -23.004 2.479 18.830 1.00 97.50 96 GLU A O 1
ATOM 793 N N . MET A 1 97 ? -20.769 2.318 18.899 1.00 96.50 97 MET A N 1
ATOM 794 C CA . MET A 1 97 ? -20.702 1.396 20.038 1.00 96.50 97 MET A CA 1
ATOM 795 C C . MET A 1 97 ? -20.791 2.098 21.410 1.00 96.50 97 MET A C 1
ATOM 797 O O . MET A 1 97 ? -20.674 1.431 22.435 1.00 96.50 97 MET A O 1
ATOM 801 N N . ASN A 1 98 ? -21.027 3.418 21.452 1.00 96.69 98 ASN A N 1
ATOM 802 C CA . ASN A 1 98 ? -21.122 4.238 22.668 1.00 96.69 98 ASN A CA 1
ATOM 803 C C . ASN A 1 98 ? -19.874 4.193 23.572 1.00 96.69 98 ASN A C 1
ATOM 805 O O . ASN A 1 98 ? -19.986 4.271 24.799 1.00 96.69 98 ASN A O 1
ATOM 809 N N . PHE A 1 99 ? -18.673 4.090 22.992 1.00 96.12 99 PHE A N 1
ATOM 810 C CA . PHE A 1 99 ? -17.449 4.257 23.776 1.00 96.12 99 PHE A CA 1
ATOM 811 C C . PHE A 1 99 ? -17.317 5.699 24.307 1.00 96.12 99 PHE A C 1
ATOM 813 O O . PHE A 1 99 ? -17.713 6.646 23.623 1.00 96.12 99 PHE A O 1
ATOM 820 N N . PRO A 1 100 ? -16.732 5.901 25.503 1.00 96.88 100 PRO A N 1
ATOM 821 C CA . PRO A 1 100 ? -16.394 7.235 25.997 1.00 96.88 100 PRO A CA 1
ATOM 822 C C . PRO A 1 100 ? -15.403 7.953 25.070 1.00 96.88 100 PRO A C 1
ATOM 824 O O . PRO A 1 100 ? -14.484 7.328 24.547 1.00 96.88 100 PRO A O 1
ATOM 827 N N . GLU A 1 101 ? -15.532 9.275 24.920 1.00 95.56 101 GLU A N 1
ATOM 828 C CA . GLU A 1 101 ? -14.703 10.069 23.993 1.00 95.56 101 GLU A CA 1
ATOM 829 C C . GLU A 1 101 ? -13.192 9.927 24.257 1.00 95.56 101 GLU A C 1
ATOM 831 O O . GLU A 1 101 ? -12.408 9.841 23.315 1.00 95.56 101 GLU A O 1
ATOM 836 N N . GLU A 1 102 ? -12.766 9.847 25.521 1.00 95.69 102 GLU A N 1
ATOM 837 C CA . GLU A 1 102 ? -11.349 9.636 25.858 1.00 95.69 102 GLU A CA 1
ATOM 838 C C . GLU A 1 102 ? -10.850 8.255 25.409 1.00 95.69 102 GLU A C 1
ATOM 840 O O . GLU A 1 102 ? -9.782 8.149 24.810 1.00 95.69 102 GLU A O 1
ATOM 845 N N . THR A 1 103 ? -11.665 7.209 25.574 1.00 95.94 103 THR A N 1
ATOM 846 C CA . THR A 1 103 ? -11.350 5.865 25.068 1.00 95.94 103 THR A CA 1
ATOM 847 C C . THR A 1 103 ? -11.290 5.842 23.541 1.00 95.94 103 THR A C 1
ATOM 849 O O . THR A 1 103 ? -10.417 5.198 22.963 1.00 95.94 103 THR A O 1
ATOM 852 N N . ILE A 1 104 ? -12.178 6.576 22.863 1.00 96.50 104 ILE A N 1
ATOM 853 C CA . ILE A 1 104 ? -12.157 6.701 21.400 1.00 96.50 104 ILE A CA 1
ATOM 854 C C . ILE A 1 104 ? -10.838 7.325 20.935 1.00 96.50 104 ILE A C 1
ATOM 856 O O . ILE A 1 104 ? -10.211 6.798 20.015 1.00 96.50 104 ILE A O 1
ATOM 860 N N . LYS A 1 105 ? -10.387 8.411 21.575 1.00 96.06 105 LYS A N 1
ATOM 861 C CA . LYS A 1 105 ? -9.118 9.072 21.232 1.00 96.06 105 LYS A CA 1
ATOM 862 C C . LYS A 1 105 ? -7.931 8.121 21.359 1.00 96.06 105 LYS A C 1
ATOM 864 O O . LYS A 1 105 ? -7.127 8.045 20.430 1.00 96.06 105 LYS A O 1
ATOM 869 N N . GLU A 1 106 ? -7.831 7.391 22.468 1.00 96.62 106 GLU A N 1
ATOM 870 C CA . GLU A 1 106 ? -6.749 6.426 22.702 1.00 96.62 106 GLU A CA 1
ATOM 871 C C . GLU A 1 106 ? -6.728 5.333 21.626 1.00 96.62 106 GLU A C 1
ATOM 873 O O . GLU A 1 106 ? -5.697 5.108 20.988 1.00 96.62 106 GLU A O 1
ATOM 878 N N . LEU A 1 107 ? -7.885 4.729 21.341 1.00 95.62 107 LEU A N 1
ATOM 879 C CA . LEU A 1 107 ? -8.012 3.671 20.337 1.00 95.62 107 LEU A CA 1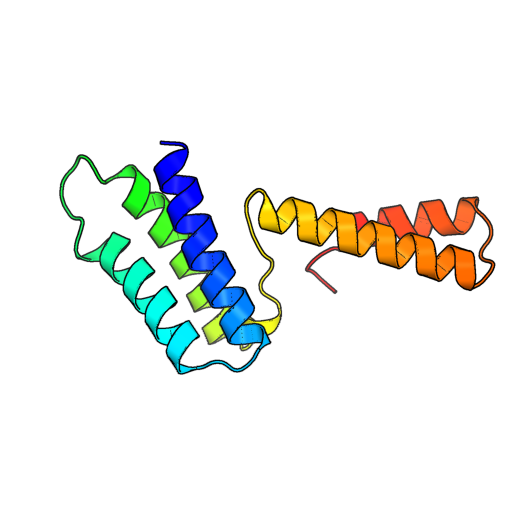
ATOM 880 C C . LEU A 1 107 ? -7.722 4.168 18.915 1.00 95.62 107 LEU A C 1
ATOM 882 O O . LEU A 1 107 ? -7.123 3.448 18.116 1.00 95.62 107 LEU A O 1
ATOM 886 N N . VAL A 1 108 ? -8.126 5.394 18.569 1.00 96.00 108 VAL A N 1
ATOM 887 C CA . VAL A 1 108 ? -7.824 6.004 17.263 1.00 96.00 108 VAL A CA 1
ATOM 888 C C . VAL A 1 108 ? -6.327 6.280 17.117 1.00 96.00 108 VAL A C 1
ATOM 890 O O . VAL A 1 108 ? -5.767 6.020 16.049 1.00 96.00 108 VAL A O 1
ATOM 893 N N . ILE A 1 109 ? -5.662 6.772 18.167 1.00 95.25 109 ILE A N 1
ATOM 894 C CA . ILE A 1 109 ? -4.205 6.972 18.175 1.00 95.25 109 ILE A CA 1
ATOM 895 C C . ILE A 1 109 ? -3.494 5.633 17.968 1.00 95.25 109 ILE A C 1
ATOM 897 O O . ILE A 1 109 ? -2.635 5.526 17.091 1.00 95.25 109 ILE A O 1
ATOM 901 N N . GLU A 1 110 ? -3.889 4.604 18.714 1.00 94.88 110 GLU A N 1
ATOM 902 C CA . GLU A 1 110 ? -3.331 3.260 18.578 1.00 94.88 110 GLU A CA 1
ATOM 903 C C . GLU A 1 110 ? -3.532 2.709 17.159 1.00 94.88 110 GLU A C 1
ATOM 905 O O . GLU A 1 110 ? -2.582 2.244 16.524 1.00 94.88 110 GLU A O 1
ATOM 910 N N . LYS A 1 111 ? -4.742 2.840 16.602 1.00 93.31 111 LYS A N 1
ATOM 911 C CA . LYS A 1 111 ? -5.047 2.405 15.233 1.00 93.31 111 LYS A CA 1
ATOM 912 C C . LYS A 1 111 ? -4.199 3.130 14.189 1.00 93.31 111 LYS A C 1
ATOM 914 O O . LYS A 1 111 ? -3.744 2.505 13.233 1.00 93.31 111 LYS A O 1
ATOM 919 N N . ARG A 1 112 ? -3.964 4.437 14.360 1.00 93.12 112 ARG A N 1
ATOM 920 C CA . ARG A 1 112 ? -3.089 5.224 13.475 1.00 93.12 112 ARG A CA 1
ATOM 921 C C . ARG A 1 112 ? -1.645 4.727 13.518 1.00 93.12 112 ARG A C 1
ATOM 923 O O . ARG A 1 112 ? -1.025 4.636 12.463 1.00 93.12 112 ARG A O 1
ATOM 930 N N . ILE A 1 113 ? -1.125 4.408 14.704 1.00 91.81 113 ILE A N 1
ATOM 931 C CA . ILE A 1 113 ? 0.248 3.906 14.890 1.00 91.81 113 ILE A CA 1
ATOM 932 C C . ILE A 1 113 ? 0.415 2.521 14.259 1.00 91.8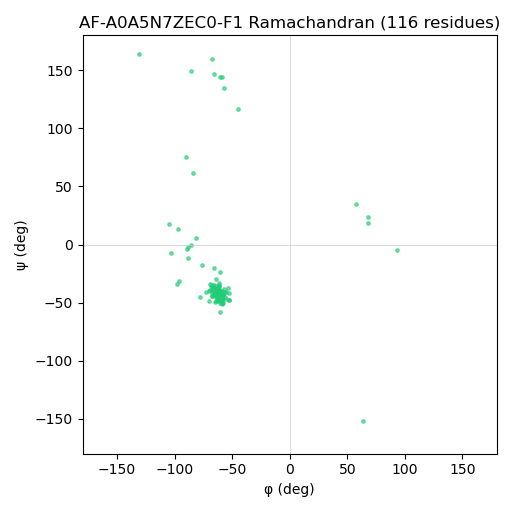1 113 ILE A C 1
ATOM 934 O O . ILE A 1 113 ? 1.443 2.245 13.639 1.00 91.81 113 ILE A O 1
ATOM 938 N N . ASN A 1 114 ? -0.599 1.668 14.390 1.00 89.44 114 ASN A N 1
ATOM 939 C CA . ASN A 1 114 ? -0.522 0.283 13.940 1.00 89.44 114 ASN A CA 1
ATOM 940 C C . ASN A 1 114 ? -0.932 0.074 12.473 1.00 89.44 114 ASN A C 1
ATOM 942 O O . ASN A 1 114 ? -0.612 -0.970 11.915 1.00 89.44 114 ASN A O 1
ATOM 946 N N . TYR A 1 115 ? -1.535 1.069 11.807 1.00 87.19 115 TYR A N 1
ATOM 947 C CA . TYR A 1 115 ? -2.050 0.943 10.439 1.00 87.19 115 TYR A CA 1
ATOM 948 C C . TYR A 1 115 ? -1.087 0.236 9.470 1.00 87.19 115 TYR A C 1
ATOM 950 O O . TYR A 1 115 ? -0.002 0.726 9.149 1.00 87.19 115 TYR A O 1
ATOM 958 N N . GLY A 1 116 ? -1.533 -0.914 8.957 1.00 78.19 116 GLY A N 1
ATOM 959 C CA . GLY A 1 116 ? -0.769 -1.747 8.027 1.00 78.19 116 GLY A CA 1
ATOM 960 C C . GLY A 1 116 ? 0.063 -2.860 8.664 1.00 78.19 116 GLY A C 1
ATOM 961 O O . GLY A 1 116 ? 0.619 -3.670 7.922 1.00 78.19 116 GLY A O 1
ATOM 962 N N . ASN A 1 117 ? 0.117 -2.929 9.996 1.00 76.31 117 ASN A N 1
ATOM 963 C CA . ASN A 1 117 ? 0.712 -4.034 10.756 1.00 76.31 117 ASN A CA 1
ATOM 964 C C . ASN A 1 117 ? -0.339 -4.991 11.353 1.00 76.31 117 ASN A C 1
ATOM 966 O O . ASN A 1 117 ? 0.034 -6.043 11.872 1.00 76.31 117 ASN A O 1
ATOM 970 N N . ASP A 1 118 ? -1.621 -4.633 11.247 1.00 59.19 118 ASP A N 1
ATOM 971 C CA . ASP A 1 118 ? -2.786 -5.380 11.740 1.00 59.19 118 ASP A CA 1
ATOM 972 C C . ASP A 1 118 ? -3.069 -6.724 11.007 1.00 59.19 118 ASP A C 1
ATOM 974 O O . ASP A 1 118 ? -2.744 -6.921 9.799 1.00 59.19 118 ASP A O 1
#

Nearest PDB structures (foldseek):
  6e9r-assembly1_B  TM=5.855E-01  e=1.869E+00  synthetic construct
  8fiq-assembly1_A  TM=4.313E-01  e=1.155E+00  synthetic construct
  6w2r-assembly4_D  TM=4.039E-01  e=9.819E+00  synthetic construct

Solvent-accessible surface area (backbone atoms only — not comparable to full-atom values): 6371 Å² total; per-residue (Å²): 109,68,68,41,47,52,50,40,34,48,39,48,35,51,22,37,54,23,50,61,70,68,36,61,72,57,23,51,52,30,51,49,52,40,48,41,42,48,71,67,44,70,55,75,91,35,50,64,40,23,54,44,23,47,54,51,48,52,53,51,52,51,23,57,75,70,71,41,46,68,66,55,77,56,46,67,72,63,18,53,51,52,50,56,48,52,52,50,55,50,50,50,51,40,55,75,70,66,52,55,69,70,59,45,53,52,51,49,53,50,49,64,74,43,66,84,76,122

Secondary structure (DSSP, 8-state):
-HHHHHHHHHHHHHHHHHHHTT-HHHHHHHHHHHHHHHHT--SGGGHHHHHHHHHHHHHHHHHHHTT-GGGPPP-HHHHHHHHHHHHHHHHHHHHHTT--HHHHHHHHHHHHHHTT--

Radius of gyration: 17.5 Å; Cα contacts (8 Å, |Δi|>4): 100; chains: 1; bounding box: 41×29×48 Å

Foldseek 3Di:
DVVLLVVLLVLLQQLLVCVLVVVVVSVVVSLVVLVCLQPVVPDPVSPVSNVNSVVSNVVCVVCVVVVNSNLDARDDPVR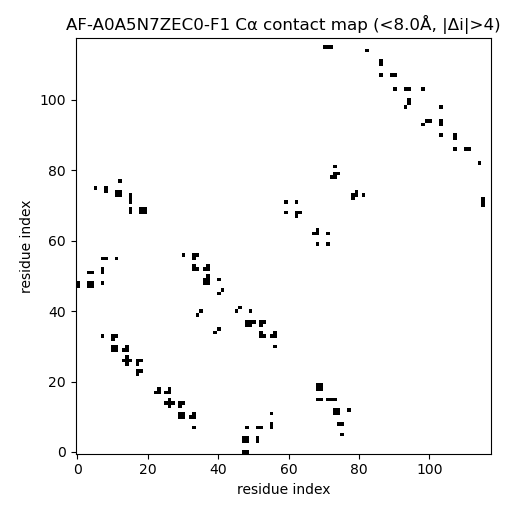VVVLVVVLVVQLVVCVVVVDDPVVSVVVSVVCSVCPSVD

pLDDT: mean 94.55, std 5.83, range [59.19, 98.5]